Protein AF-E1ZUQ0-F1 (afdb_monomer)

Foldseek 3Di:
DPDPPPPVVVVVVVVVVQLLFPVVDVVSVVVDVVPADDLVSVLVCLQVRHPVSVVVVVVCVVCVVVPDDDDDDDPDVVSVVSVVSNCVSVVHDDDDDDPPDDPVNVVVRVCVSPPD

InterPro domains:
  IPR001650 Helicase, C-terminal domain-like [PF00271] (52-114)
  IPR027417 P-loop containing nucleoside triphosphate hydrolase [G3DSA:3.40.50.300] (1-116)
  IPR027417 P-loop containing nucleoside triphosphate hydrolase [SSF52540] (7-114)
  IPR049730 SNF2/RAD5-like, C-terminal helicase domain [cd18793] (47-116)

pLDDT: mean 88.83, std 11.75, range [39.47, 97.69]

Radius of gyration: 17.03 Å; Cα contacts (8 Å, |Δi|>4): 56; chains: 1; bounding box: 47×31×42 Å

Structure (mmCIF, N/CA/C/O backbone):
data_AF-E1ZUQ0-F1
#
_entry.id   AF-E1ZUQ0-F1
#
loop_
_atom_site.group_PDB
_atom_site.id
_atom_site.type_symbol
_atom_site.label_atom_id
_atom_site.label_alt_id
_atom_site.label_comp_id
_atom_site.label_asym_id
_atom_site.label_entity_id
_atom_site.label_seq_id
_atom_site.pdbx_PDB_ins_code
_atom_site.Cartn_x
_atom_site.Cartn_y
_atom_site.Cartn_z
_atom_site.occupancy
_atom_site.B_iso_or_equiv
_atom_site.auth_seq_id
_atom_site.auth_comp_id
_atom_site.auth_asym_id
_atom_site.auth_atom_id
_atom_site.pdbx_PDB_model_num
ATOM 1 N N . GLY A 1 1 ? 34.498 15.645 -19.483 1.00 39.47 1 GLY A N 1
ATOM 2 C CA . GLY A 1 1 ? 33.842 14.331 -19.354 1.00 39.47 1 GLY A CA 1
ATOM 3 C C . GLY A 1 1 ? 32.981 14.337 -18.111 1.00 39.47 1 GLY A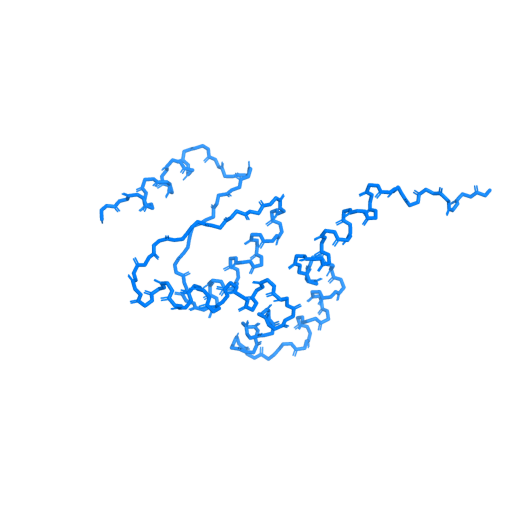 C 1
ATOM 4 O O . GLY A 1 1 ? 33.531 14.421 -17.029 1.00 39.47 1 GLY A O 1
ATOM 5 N N . ALA A 1 2 ? 31.656 14.334 -18.263 1.00 47.03 2 ALA A N 1
ATOM 6 C CA . ALA A 1 2 ? 30.697 14.532 -17.168 1.00 47.03 2 ALA A CA 1
ATOM 7 C C . ALA A 1 2 ? 29.573 13.475 -17.222 1.00 47.03 2 ALA A C 1
ATOM 9 O O . ALA A 1 2 ? 28.398 13.806 -17.324 1.00 47.03 2 ALA A O 1
ATOM 10 N N . ARG A 1 3 ? 29.942 12.185 -17.250 1.00 52.28 3 ARG A N 1
ATOM 11 C CA . ARG A 1 3 ? 28.997 11.049 -17.373 1.00 52.28 3 ARG A CA 1
ATOM 12 C C . ARG A 1 3 ? 29.207 9.923 -16.350 1.00 52.28 3 ARG A C 1
ATOM 14 O O . ARG A 1 3 ? 28.742 8.814 -16.568 1.00 52.28 3 ARG A O 1
ATOM 21 N N . SER A 1 4 ? 29.887 10.170 -15.235 1.00 54.50 4 SER A N 1
ATOM 22 C CA . SER A 1 4 ? 30.339 9.085 -14.347 1.00 54.50 4 SER A CA 1
ATOM 23 C C . SER A 1 4 ? 30.021 9.305 -12.869 1.00 54.50 4 SER A C 1
ATOM 25 O O . SER A 1 4 ? 30.845 9.003 -12.018 1.00 54.50 4 SER A O 1
ATOM 27 N N . GLN A 1 5 ? 28.833 9.830 -12.562 1.00 52.91 5 GLN A N 1
ATOM 28 C CA . GLN A 1 5 ? 28.237 9.768 -11.222 1.00 52.91 5 GLN A CA 1
ATOM 29 C C . GLN A 1 5 ? 26.703 9.729 -11.353 1.00 52.91 5 GLN A C 1
ATOM 31 O O . GLN A 1 5 ? 25.993 10.573 -10.809 1.00 52.91 5 GLN A O 1
ATOM 36 N N . LEU A 1 6 ? 26.147 8.740 -12.064 1.00 58.06 6 LEU A N 1
ATOM 37 C CA . LEU A 1 6 ? 24.870 8.205 -11.580 1.00 58.06 6 LEU A CA 1
ATOM 38 C C . LEU A 1 6 ? 25.193 7.683 -10.179 1.00 58.06 6 LEU A C 1
ATOM 40 O O . LEU A 1 6 ? 25.785 6.616 -10.046 1.00 58.06 6 LEU A O 1
ATOM 44 N N . SER A 1 7 ? 24.956 8.520 -9.166 1.00 79.25 7 SER A N 1
ATOM 45 C CA . SER A 1 7 ? 25.335 8.236 -7.785 1.00 79.25 7 SER A CA 1
ATOM 46 C C . SER A 1 7 ? 24.864 6.829 -7.432 1.00 79.25 7 SER A C 1
ATOM 48 O O . SER A 1 7 ? 23.703 6.494 -7.672 1.00 79.25 7 SER A O 1
ATOM 50 N N . LEU A 1 8 ? 25.746 5.993 -6.880 1.00 80.56 8 LEU A N 1
ATOM 51 C CA . LEU A 1 8 ? 25.401 4.629 -6.459 1.00 80.56 8 LEU A CA 1
ATOM 52 C C . LEU A 1 8 ? 24.158 4.617 -5.552 1.00 80.56 8 LEU A C 1
ATOM 54 O O . LEU A 1 8 ? 23.362 3.683 -5.604 1.00 80.56 8 LEU A O 1
ATOM 58 N N . LEU A 1 9 ? 23.938 5.692 -4.785 1.00 79.56 9 LEU A N 1
ATOM 59 C CA . LEU A 1 9 ? 22.730 5.896 -3.984 1.00 79.56 9 LEU A CA 1
ATOM 60 C C . LEU A 1 9 ? 21.460 5.992 -4.839 1.00 79.56 9 LEU A C 1
ATOM 62 O O . LEU A 1 9 ? 20.435 5.411 -4.477 1.00 79.56 9 LEU A O 1
ATOM 66 N N . ASN A 1 10 ? 21.522 6.671 -5.985 1.00 85.38 10 ASN A N 1
ATOM 67 C CA . ASN A 1 10 ? 20.409 6.750 -6.930 1.00 85.38 10 ASN A CA 1
ATOM 68 C C . ASN A 1 10 ? 20.155 5.380 -7.562 1.00 85.38 10 ASN A C 1
ATOM 70 O O . ASN A 1 10 ? 19.011 4.944 -7.594 1.00 85.38 10 ASN A O 1
ATOM 74 N N . ILE A 1 11 ? 21.206 4.653 -7.961 1.00 88.44 11 ILE A N 1
ATOM 75 C CA . ILE A 1 11 ? 21.067 3.293 -8.511 1.00 88.44 11 ILE A CA 1
ATOM 76 C C . ILE A 1 11 ? 20.3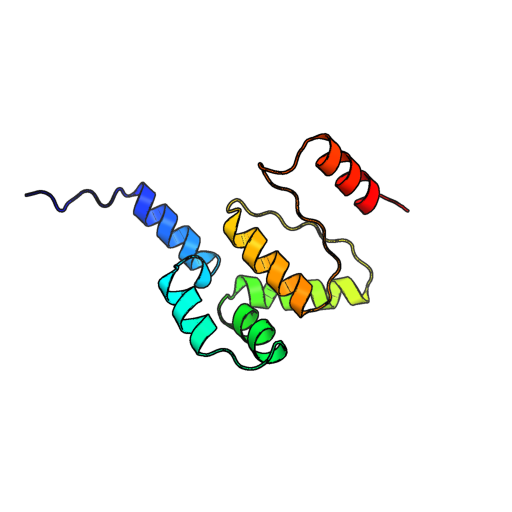91 2.368 -7.493 1.00 88.44 11 ILE A C 1
ATOM 78 O O . ILE A 1 11 ? 19.409 1.708 -7.816 1.00 88.44 11 ILE A O 1
ATOM 82 N N . ILE A 1 12 ? 20.859 2.362 -6.242 1.00 90.31 12 ILE A N 1
ATOM 83 C CA . ILE A 1 12 ? 20.247 1.573 -5.164 1.00 90.31 12 ILE A CA 1
ATOM 84 C C . ILE A 1 12 ? 18.783 1.981 -4.953 1.00 90.31 12 ILE A C 1
ATOM 86 O O . ILE A 1 12 ? 17.931 1.123 -4.724 1.00 90.31 12 ILE A O 1
ATOM 90 N N . THR A 1 13 ? 18.475 3.274 -5.032 1.00 88.69 13 THR A N 1
ATOM 91 C CA . THR A 1 13 ? 17.104 3.778 -4.887 1.00 88.69 13 THR A CA 1
ATOM 92 C C . THR A 1 13 ? 16.201 3.290 -6.020 1.00 88.69 13 THR A C 1
ATOM 94 O O . THR A 1 13 ? 15.110 2.790 -5.742 1.00 88.69 13 THR A O 1
ATOM 97 N N . GLU A 1 14 ? 16.656 3.338 -7.273 1.00 90.38 14 GLU A N 1
ATOM 98 C CA . GLU A 1 14 ? 15.899 2.821 -8.420 1.00 90.38 14 GLU A CA 1
ATOM 99 C C . GLU A 1 14 ? 15.744 1.292 -8.370 1.00 90.38 14 GLU A C 1
ATOM 101 O O . GLU A 1 14 ? 14.658 0.768 -8.622 1.00 90.38 14 GLU A O 1
ATOM 106 N N . LEU A 1 15 ? 16.775 0.558 -7.941 1.00 92.44 15 LEU A N 1
ATOM 107 C CA . LEU A 1 15 ? 16.678 -0.889 -7.727 1.00 92.44 15 LEU A CA 1
ATOM 108 C C . LEU A 1 15 ? 15.654 -1.228 -6.633 1.00 92.44 15 LEU A C 1
ATOM 110 O O . LEU A 1 15 ? 14.840 -2.133 -6.811 1.00 92.44 15 LEU A O 1
ATOM 114 N N . LYS A 1 16 ? 15.622 -0.468 -5.528 1.00 92.69 16 LYS A N 1
ATOM 115 C CA . LYS A 1 16 ? 14.595 -0.626 -4.483 1.00 92.69 16 LYS A CA 1
ATOM 116 C C . LYS A 1 16 ? 13.186 -0.397 -5.031 1.00 92.69 16 LYS A C 1
ATOM 118 O O . LYS A 1 16 ? 12.277 -1.131 -4.643 1.00 92.69 16 LYS A O 1
ATOM 123 N N . LYS A 1 17 ? 12.996 0.584 -5.922 1.00 92.69 17 LYS A N 1
ATOM 124 C CA . LYS A 1 17 ? 11.705 0.815 -6.589 1.00 92.69 17 LYS A CA 1
ATOM 125 C C . LYS A 1 17 ? 11.306 -0.390 -7.440 1.00 92.69 17 LYS A C 1
ATOM 127 O O . LYS A 1 17 ? 10.221 -0.931 -7.242 1.00 92.69 17 LYS A O 1
ATOM 132 N N . CYS A 1 18 ? 12.210 -0.873 -8.292 1.00 91.12 18 CYS A N 1
ATOM 133 C CA . CYS A 1 18 ? 11.983 -2.055 -9.128 1.00 91.12 18 CYS A CA 1
ATOM 134 C C . CYS A 1 18 ? 11.572 -3.283 -8.297 1.00 91.12 18 CYS A C 1
ATOM 136 O O . CYS A 1 18 ? 10.577 -3.940 -8.599 1.00 91.12 18 CYS A O 1
ATOM 138 N N . CYS A 1 19 ? 12.253 -3.526 -7.174 1.00 92.94 19 CYS A N 1
ATOM 139 C CA . CYS A 1 19 ? 11.927 -4.620 -6.259 1.00 92.94 19 CYS A CA 1
ATOM 140 C C . CYS A 1 19 ? 10.592 -4.452 -5.510 1.00 92.94 19 CYS A C 1
ATOM 142 O O . CYS A 1 19 ? 10.133 -5.402 -4.870 1.00 92.94 19 CYS A O 1
ATOM 144 N N . ASN A 1 20 ? 10.007 -3.254 -5.470 1.00 93.31 20 ASN A N 1
ATOM 145 C CA . ASN A 1 20 ? 8.728 -3.000 -4.805 1.00 93.31 20 ASN A CA 1
ATOM 146 C C . ASN A 1 20 ? 7.570 -3.098 -5.796 1.00 93.31 20 ASN A C 1
ATOM 148 O O . ASN A 1 20 ? 6.671 -3.924 -5.613 1.00 93.31 20 ASN A O 1
ATOM 15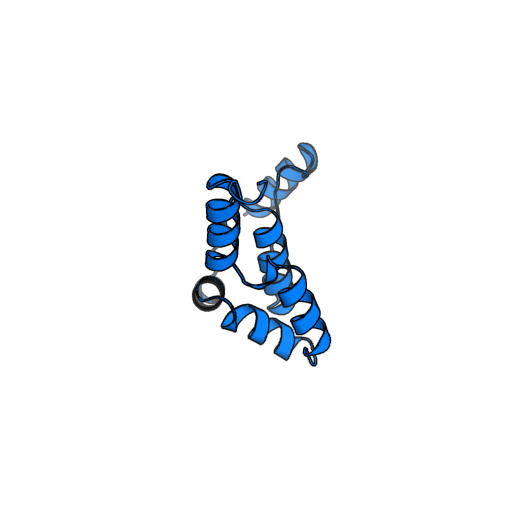2 N N . HIS A 1 21 ? 7.590 -2.261 -6.831 1.00 93.81 21 HIS A N 1
ATOM 153 C CA . HIS A 1 21 ? 6.548 -2.245 -7.845 1.00 93.81 21 HIS A CA 1
ATOM 154 C C . HIS A 1 21 ? 7.015 -1.502 -9.107 1.00 93.81 21 HIS A C 1
ATOM 156 O O . HIS A 1 21 ? 7.538 -0.391 -8.976 1.00 93.81 21 HIS A O 1
ATOM 162 N N . PRO A 1 22 ? 6.756 -2.020 -10.324 1.00 91.00 22 PRO A N 1
ATOM 163 C CA . PRO A 1 22 ? 7.065 -1.306 -11.566 1.00 91.00 22 PRO A CA 1
ATOM 164 C C . PRO A 1 22 ? 6.406 0.079 -11.665 1.00 91.00 22 PRO A C 1
ATOM 166 O O . PRO A 1 22 ? 7.014 1.013 -12.166 1.00 91.00 22 PRO A O 1
ATOM 169 N N . PHE A 1 23 ? 5.206 0.263 -11.108 1.00 90.81 23 PHE A N 1
ATOM 170 C CA . PHE A 1 23 ? 4.508 1.570 -11.108 1.00 90.81 23 PHE A CA 1
ATOM 171 C C . PHE A 1 23 ? 5.177 2.645 -10.237 1.00 90.81 23 PHE A C 1
ATOM 173 O O . PHE A 1 23 ? 4.698 3.769 -10.141 1.00 90.81 23 PHE A O 1
ATOM 180 N N . LEU A 1 24 ? 6.303 2.350 -9.588 1.00 90.00 24 LEU A N 1
ATOM 181 C CA . LEU A 1 24 ? 7.145 3.398 -9.012 1.00 90.00 24 LEU A CA 1
ATOM 182 C C . LEU A 1 24 ? 7.922 4.184 -10.082 1.00 90.00 24 LEU A C 1
ATOM 184 O O . LEU A 1 24 ? 8.450 5.251 -9.768 1.00 90.00 24 LEU A O 1
ATOM 188 N N . PHE A 1 25 ? 7.957 3.691 -11.322 1.00 89.94 25 PHE A N 1
ATOM 189 C CA . PHE A 1 25 ? 8.442 4.409 -12.496 1.00 89.94 25 PHE A CA 1
ATOM 190 C C . PHE A 1 25 ? 7.256 5.035 -13.245 1.00 89.94 25 PHE A C 1
ATOM 192 O O . PHE A 1 25 ? 6.318 4.330 -13.613 1.00 89.94 25 PHE A O 1
ATOM 199 N N . GLN A 1 26 ? 7.302 6.351 -13.487 1.00 82.38 26 GLN A N 1
ATOM 200 C CA . GLN A 1 26 ? 6.201 7.105 -14.113 1.00 82.38 26 GLN A CA 1
ATOM 201 C C . GLN A 1 26 ? 5.809 6.548 -15.487 1.00 82.38 26 GLN A C 1
ATOM 203 O O . GLN A 1 26 ? 4.630 6.342 -15.751 1.00 82.38 26 GLN A O 1
ATOM 208 N N . SER A 1 27 ? 6.795 6.210 -16.320 1.00 83.81 27 SER A N 1
ATOM 209 C CA . SER A 1 27 ? 6.559 5.644 -17.651 1.00 83.81 27 SER A CA 1
ATOM 210 C C . SER A 1 27 ? 5.770 4.332 -17.614 1.00 83.81 27 SER A C 1
ATOM 212 O O . SER A 1 27 ? 4.886 4.121 -18.439 1.00 83.81 27 SER A O 1
ATOM 214 N N . ALA A 1 28 ? 6.050 3.466 -16.636 1.00 79.88 28 ALA A N 1
ATOM 215 C CA . ALA A 1 28 ? 5.346 2.197 -16.480 1.00 79.88 28 ALA A CA 1
ATOM 216 C C . ALA A 1 28 ? 3.898 2.397 -16.000 1.00 79.88 28 ALA A C 1
ATOM 218 O O . ALA A 1 28 ? 3.009 1.647 -16.395 1.00 79.88 28 ALA A O 1
ATOM 219 N N . GLU A 1 29 ? 3.655 3.402 -15.154 1.00 78.19 29 GLU A N 1
ATOM 220 C CA . GLU A 1 29 ? 2.317 3.759 -14.666 1.00 78.19 29 GLU A CA 1
ATOM 221 C C . GLU A 1 29 ? 1.437 4.354 -15.785 1.00 78.19 29 GLU A C 1
ATOM 223 O O . GLU A 1 29 ? 0.257 4.018 -15.902 1.00 78.19 29 GLU A O 1
ATOM 228 N N . GLU A 1 30 ? 2.009 5.204 -16.640 1.00 78.75 30 GLU A N 1
ATOM 229 C CA . GLU A 1 30 ? 1.314 5.816 -17.780 1.00 78.75 30 GLU A CA 1
ATOM 230 C C . GLU A 1 30 ? 0.966 4.788 -18.860 1.00 78.75 30 GLU A C 1
ATOM 232 O O . GLU A 1 30 ? -0.190 4.700 -19.281 1.00 78.75 30 GLU A O 1
ATOM 237 N N . GLU A 1 31 ? 1.931 3.953 -19.260 1.00 76.44 31 GLU A N 1
ATOM 238 C CA . GLU A 1 31 ? 1.703 2.861 -20.215 1.00 76.44 31 GLU A CA 1
ATOM 239 C C . GLU A 1 31 ? 0.612 1.901 -19.719 1.00 76.44 31 GLU A C 1
ATOM 241 O O . GLU A 1 31 ? -0.205 1.403 -20.497 1.00 76.44 31 GLU A O 1
ATOM 246 N N . TYR A 1 32 ? 0.568 1.674 -18.408 1.00 73.38 32 TYR A N 1
ATOM 247 C CA . TYR A 1 32 ? -0.452 0.868 -17.761 1.00 73.38 32 TYR A CA 1
ATOM 248 C C . TYR A 1 32 ? -1.842 1.509 -17.830 1.00 73.38 32 TYR A C 1
ATOM 250 O O . TYR A 1 32 ? -2.799 0.841 -18.223 1.00 73.38 32 TYR A O 1
ATOM 258 N N . ARG A 1 33 ? -1.960 2.798 -17.485 1.00 70.12 33 ARG A N 1
ATOM 259 C CA . ARG A 1 33 ? -3.247 3.513 -17.473 1.00 70.12 33 ARG A CA 1
ATOM 260 C C . ARG A 1 33 ? -3.879 3.564 -18.863 1.00 70.12 33 ARG A C 1
ATOM 262 O O . ARG A 1 33 ? -5.094 3.485 -18.982 1.00 70.12 33 ARG A O 1
ATOM 269 N N . LEU A 1 34 ? -3.053 3.641 -19.903 1.00 71.25 34 LEU A N 1
ATOM 270 C CA . LEU A 1 34 ? -3.494 3.631 -21.298 1.00 71.25 34 LEU A CA 1
ATOM 271 C C . LEU A 1 34 ? -3.979 2.251 -21.777 1.00 71.25 34 LEU A C 1
ATOM 273 O O . LEU A 1 34 ? -4.705 2.177 -22.766 1.00 71.25 34 LEU A O 1
ATOM 277 N N . ARG A 1 35 ? -3.572 1.161 -21.111 1.00 71.50 35 ARG A N 1
ATOM 278 C CA . ARG A 1 35 ? -3.915 -0.224 -21.486 1.00 71.50 35 ARG A CA 1
ATOM 279 C C . ARG A 1 35 ? -4.982 -0.872 -20.612 1.00 71.50 35 ARG A C 1
ATOM 281 O O . ARG A 1 35 ? -5.417 -1.975 -20.936 1.00 71.50 35 ARG A O 1
ATOM 288 N N . ALA A 1 36 ? -5.341 -0.249 -19.497 1.00 64.00 36 ALA A N 1
ATOM 289 C CA . ALA A 1 36 ? -6.284 -0.827 -18.558 1.00 64.00 36 ALA A CA 1
ATOM 290 C C . ALA A 1 36 ? -7.725 -0.754 -19.092 1.00 64.00 36 ALA A C 1
ATOM 292 O O . ALA A 1 36 ? -8.164 0.295 -19.566 1.00 64.00 36 ALA A O 1
ATOM 293 N N . GLY A 1 37 ? -8.444 -1.881 -19.020 1.00 69.88 37 GLY A N 1
ATOM 294 C CA . GLY A 1 37 ? -9.894 -1.941 -19.218 1.00 69.88 37 GLY A CA 1
ATOM 295 C C . GLY A 1 37 ? -10.663 -1.486 -17.969 1.00 69.88 37 GLY A C 1
ATOM 296 O O . GLY A 1 37 ? -10.232 -0.581 -17.261 1.00 69.88 37 GLY A O 1
ATOM 297 N N . GLY A 1 38 ? -11.807 -2.116 -17.681 1.00 75.31 38 GLY A N 1
ATOM 298 C CA . GLY A 1 38 ? -12.579 -1.845 -16.457 1.00 75.31 38 GLY A CA 1
ATOM 299 C C . GLY A 1 38 ? -11.841 -2.204 -15.155 1.00 75.31 38 GLY A C 1
ATOM 300 O O . GLY A 1 38 ? -10.799 -2.860 -15.171 1.00 75.31 38 GLY A O 1
ATOM 301 N N . ASP A 1 39 ? -12.411 -1.812 -14.013 1.00 71.94 39 ASP A N 1
ATOM 302 C CA . ASP A 1 39 ? -11.764 -1.848 -12.687 1.00 71.94 39 ASP A CA 1
ATOM 303 C C . ASP A 1 39 ? -11.207 -3.225 -12.261 1.00 71.94 39 ASP A C 1
ATOM 305 O O . ASP A 1 39 ? -10.137 -3.303 -11.650 1.00 71.94 39 ASP A O 1
ATOM 309 N N . ASP A 1 40 ? -11.869 -4.330 -12.622 1.00 71.31 40 ASP A N 1
ATOM 310 C CA . ASP A 1 40 ? -11.396 -5.690 -12.302 1.00 71.31 40 ASP A CA 1
ATOM 311 C C . ASP A 1 40 ? -10.096 -6.069 -13.039 1.00 71.31 40 ASP A C 1
ATOM 313 O O . ASP A 1 40 ? -9.241 -6.785 -12.491 1.00 71.31 40 ASP A O 1
ATOM 317 N N . ASP A 1 41 ? -9.911 -5.561 -14.262 1.00 82.75 41 ASP A N 1
ATOM 318 C CA . ASP A 1 41 ? -8.666 -5.727 -15.024 1.00 82.75 41 ASP A CA 1
ATOM 319 C C . ASP A 1 41 ? -7.540 -4.904 -14.381 1.00 82.75 41 ASP A C 1
ATOM 321 O O . ASP A 1 41 ? -6.414 -5.389 -14.243 1.00 82.75 41 ASP A O 1
ATOM 325 N N . VAL A 1 42 ? -7.862 -3.706 -13.873 1.00 84.94 42 VAL A N 1
ATOM 326 C CA . VAL A 1 42 ? -6.918 -2.848 -13.139 1.00 84.94 42 VAL A CA 1
ATOM 327 C C . VAL A 1 42 ? -6.414 -3.567 -11.880 1.00 84.94 42 VAL A C 1
ATOM 329 O O . VAL A 1 42 ? -5.210 -3.726 -11.678 1.00 84.94 42 VAL A O 1
ATOM 332 N N . ALA A 1 43 ? -7.312 -4.067 -11.029 1.00 85.88 43 ALA A N 1
ATOM 333 C CA . ALA A 1 43 ? -6.919 -4.734 -9.785 1.00 85.88 43 ALA A CA 1
ATOM 334 C C . ALA A 1 43 ? -6.005 -5.940 -10.047 1.00 85.88 43 ALA A C 1
ATOM 336 O O . ALA A 1 43 ? -4.978 -6.135 -9.391 1.00 85.88 43 ALA A O 1
ATOM 337 N 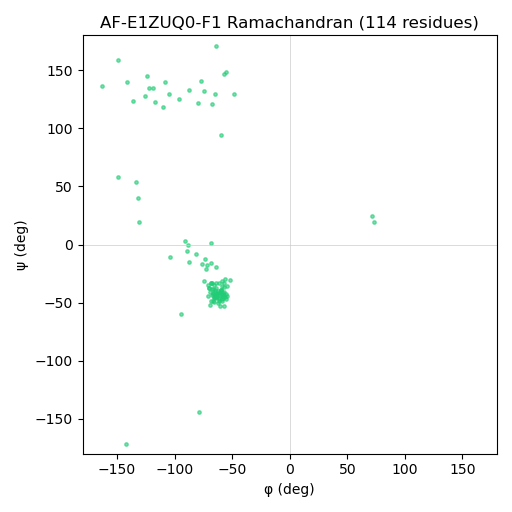N . THR A 1 44 ? -6.374 -6.749 -11.039 1.00 89.62 44 THR A N 1
ATOM 338 C CA . THR A 1 44 ? -5.633 -7.954 -11.409 1.00 89.62 44 THR A CA 1
ATOM 339 C C . THR A 1 44 ? -4.249 -7.607 -11.940 1.00 89.62 44 THR A C 1
ATOM 341 O O . THR A 1 44 ? -3.265 -8.222 -11.525 1.00 89.62 44 THR A O 1
ATOM 344 N N . ARG A 1 45 ? -4.142 -6.586 -12.792 1.00 87.81 45 ARG A N 1
ATOM 345 C CA . ARG A 1 45 ? -2.876 -6.168 -13.395 1.00 87.81 45 ARG A CA 1
ATOM 346 C C . ARG A 1 45 ? -1.925 -5.515 -12.386 1.00 87.81 45 ARG A C 1
ATOM 348 O O . ARG A 1 45 ? -0.727 -5.804 -12.421 1.00 87.81 45 ARG A O 1
ATOM 355 N N . LEU A 1 46 ? -2.442 -4.729 -11.439 1.00 91.00 46 LEU A N 1
ATOM 356 C CA . LEU A 1 46 ? -1.673 -4.215 -10.296 1.00 91.00 46 LEU A CA 1
ATOM 357 C C . LEU A 1 46 ? -1.068 -5.374 -9.483 1.00 91.00 46 LEU A C 1
ATOM 359 O O . LEU A 1 46 ? 0.105 -5.348 -9.126 1.00 91.00 46 LEU A O 1
ATOM 363 N N . VAL A 1 47 ? -1.829 -6.450 -9.269 1.00 94.06 47 VAL A N 1
ATOM 364 C CA . VAL A 1 47 ? -1.334 -7.624 -8.540 1.00 94.06 47 VAL A CA 1
ATOM 365 C C . VAL A 1 47 ? -0.275 -8.394 -9.332 1.00 94.06 47 VAL A C 1
ATOM 367 O O . VAL A 1 47 ? 0.806 -8.646 -8.803 1.00 94.06 47 VAL A O 1
ATOM 370 N N . VAL A 1 48 ? -0.542 -8.774 -10.587 1.00 93.75 48 VAL A N 1
ATOM 371 C CA . VAL A 1 48 ? 0.356 -9.684 -11.331 1.00 93.75 48 VAL A CA 1
ATOM 372 C C . VAL A 1 48 ? 1.678 -9.042 -11.761 1.00 93.75 48 VAL A C 1
ATOM 374 O O . VAL A 1 48 ? 2.630 -9.760 -12.058 1.00 93.75 48 VAL A O 1
ATOM 377 N N . THR A 1 49 ? 1.768 -7.710 -11.772 1.00 91.62 49 THR A N 1
ATOM 378 C CA . THR A 1 49 ? 2.992 -6.981 -12.155 1.00 91.62 49 THR A CA 1
ATOM 379 C C . THR A 1 49 ? 4.028 -6.880 -11.029 1.00 91.62 49 THR A C 1
ATOM 381 O O . THR A 1 49 ? 5.164 -6.479 -11.283 1.00 91.62 49 THR A O 1
ATOM 384 N N . SER A 1 50 ? 3.696 -7.289 -9.799 1.00 95.44 50 SER A N 1
ATOM 385 C CA . SER A 1 50 ? 4.637 -7.336 -8.674 1.00 95.44 50 SER A CA 1
ATOM 386 C C . SER A 1 50 ? 4.498 -8.626 -7.871 1.00 95.44 50 SER A C 1
ATOM 388 O O . SER A 1 50 ? 3.452 -8.917 -7.298 1.00 95.44 50 SER A O 1
ATOM 390 N N . GLY A 1 51 ? 5.596 -9.376 -7.726 1.00 96.50 51 GLY A N 1
ATOM 391 C CA . GLY A 1 51 ? 5.609 -10.604 -6.919 1.00 96.50 51 GLY A CA 1
ATOM 392 C C . GLY A 1 51 ? 5.230 -10.374 -5.449 1.00 96.50 51 GLY A C 1
ATOM 393 O O . GLY A 1 51 ? 4.590 -11.227 -4.834 1.00 96.50 51 GLY A O 1
ATOM 394 N N . LYS A 1 52 ? 5.550 -9.193 -4.896 1.00 96.75 52 LYS A N 1
ATOM 395 C CA . LYS A 1 52 ? 5.104 -8.798 -3.551 1.00 96.75 52 LYS A CA 1
ATOM 396 C C . LYS A 1 52 ? 3.592 -8.606 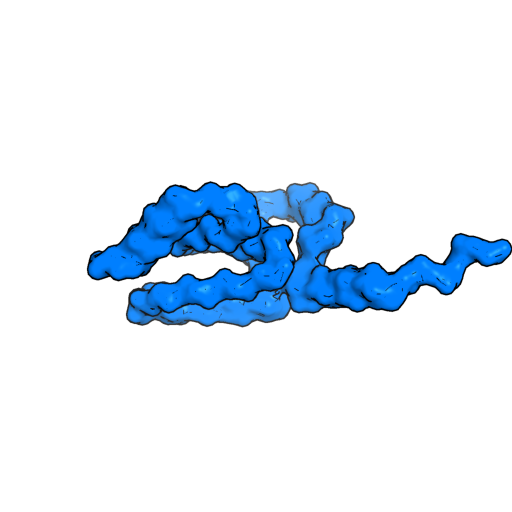-3.499 1.00 96.75 52 LYS A C 1
ATOM 398 O O . LYS A 1 52 ? 2.975 -9.072 -2.547 1.00 96.75 52 LYS A O 1
ATOM 403 N N . MET A 1 53 ? 3.002 -7.981 -4.520 1.00 97.44 53 MET A N 1
ATOM 404 C CA . MET A 1 53 ? 1.550 -7.804 -4.594 1.00 97.44 53 MET A CA 1
ATOM 405 C C . MET A 1 53 ? 0.822 -9.134 -4.794 1.00 97.44 53 MET A C 1
ATOM 407 O O . MET A 1 53 ? -0.186 -9.356 -4.134 1.00 97.44 53 MET A O 1
ATOM 411 N N . VAL A 1 54 ? 1.361 -10.062 -5.596 1.00 97.38 54 VAL A N 1
ATOM 412 C CA . VAL A 1 54 ? 0.820 -11.432 -5.720 1.00 97.38 54 VAL A CA 1
ATOM 413 C C . VAL A 1 54 ? 0.749 -12.138 -4.364 1.00 97.38 54 VAL A C 1
ATOM 415 O O . VAL A 1 54 ? -0.255 -12.781 -4.050 1.00 97.38 54 VAL A O 1
ATOM 418 N N . LEU A 1 55 ? 1.807 -12.046 -3.554 1.00 97.69 55 LEU A N 1
ATOM 419 C CA . LEU A 1 55 ? 1.818 -12.654 -2.222 1.00 97.69 55 LEU A CA 1
ATOM 420 C C . LEU A 1 55 ? 0.893 -11.920 -1.250 1.00 97.69 55 LEU A C 1
ATOM 422 O O . LEU A 1 55 ? 0.137 -12.574 -0.533 1.00 97.69 55 LEU A O 1
ATOM 426 N N . LEU A 1 56 ? 0.923 -10.586 -1.248 1.00 97.44 56 LEU A N 1
ATOM 427 C CA . LEU A 1 56 ? 0.064 -9.763 -0.403 1.00 97.44 56 LEU A CA 1
ATOM 428 C C . LEU A 1 56 ? -1.418 -10.055 -0.671 1.00 97.44 56 LEU A C 1
ATOM 430 O O . LEU A 1 56 ? -2.169 -10.274 0.273 1.00 97.44 56 LEU A O 1
ATOM 434 N N . ASP A 1 57 ? -1.828 -10.133 -1.936 1.00 97.00 57 ASP A N 1
ATOM 435 C CA . ASP A 1 57 ? -3.212 -10.405 -2.321 1.00 97.00 57 ASP A CA 1
ATOM 436 C C . ASP A 1 57 ? -3.682 -11.793 -1.853 1.00 97.00 57 ASP A C 1
ATOM 438 O O . ASP A 1 57 ? -4.756 -11.919 -1.260 1.00 97.00 57 ASP A O 1
ATOM 442 N N . LYS A 1 58 ? -2.845 -12.829 -1.994 1.00 96.94 58 LYS A N 1
ATOM 443 C CA . LYS A 1 58 ? -3.142 -14.168 -1.455 1.00 96.94 58 LYS A CA 1
ATOM 444 C C . LYS A 1 58 ? -3.254 -14.169 0.072 1.00 96.94 58 LYS A C 1
ATOM 446 O O . LYS A 1 58 ? -4.164 -14.794 0.618 1.00 96.94 58 LYS A O 1
ATOM 451 N N . LEU A 1 59 ? -2.332 -13.493 0.759 1.00 97.56 59 LEU A N 1
ATOM 452 C CA . LEU A 1 59 ? -2.309 -13.430 2.221 1.00 97.56 59 LEU A CA 1
ATOM 453 C C . LEU A 1 59 ? -3.524 -12.682 2.765 1.00 97.56 59 LEU A C 1
ATOM 455 O O . LEU A 1 59 ? -4.215 -13.213 3.629 1.00 97.56 59 LEU A O 1
ATOM 459 N N . LEU A 1 60 ? -3.824 -11.495 2.238 1.00 97.19 60 LEU A N 1
ATOM 460 C CA . LEU A 1 60 ? -4.949 -10.682 2.699 1.00 97.19 60 LEU A CA 1
ATOM 461 C C . LEU A 1 60 ? -6.288 -11.370 2.456 1.00 97.19 60 LEU A C 1
ATOM 463 O O . LEU A 1 60 ? -7.110 -11.401 3.366 1.00 97.19 60 LEU A O 1
ATOM 467 N N . ARG A 1 61 ? -6.490 -11.995 1.286 1.00 95.81 61 ARG A N 1
ATOM 468 C CA . ARG A 1 61 ? -7.709 -12.774 1.017 1.00 95.81 61 ARG A CA 1
ATOM 469 C C . ARG A 1 61 ? -7.894 -13.899 2.037 1.00 95.81 61 ARG A C 1
ATOM 471 O O . ARG A 1 61 ? -8.989 -14.068 2.562 1.00 95.81 61 ARG A O 1
ATOM 478 N N . ARG A 1 62 ? -6.824 -14.629 2.370 1.00 97.12 62 ARG A N 1
ATOM 479 C CA . ARG A 1 62 ? -6.873 -15.693 3.386 1.00 97.12 62 ARG A CA 1
ATOM 480 C C . ARG A 1 62 ? -7.153 -15.146 4.788 1.00 97.12 62 ARG A C 1
ATOM 482 O O . ARG A 1 62 ? -7.985 -15.701 5.494 1.00 97.12 62 ARG A O 1
ATOM 489 N N . LEU A 1 63 ? -6.459 -14.081 5.184 1.00 97.56 63 LEU A N 1
ATOM 490 C CA . LEU A 1 63 ? -6.559 -13.486 6.519 1.00 97.56 63 LEU A CA 1
ATOM 491 C C . LEU A 1 63 ? -7.919 -12.812 6.758 1.00 97.56 63 LEU A C 1
ATOM 493 O O . LEU A 1 63 ? -8.432 -12.874 7.876 1.00 97.56 63 LEU A O 1
ATOM 497 N N . ALA A 1 64 ? -8.521 -12.240 5.712 1.00 95.38 64 ALA A N 1
ATOM 498 C CA . ALA A 1 64 ? -9.850 -11.638 5.762 1.00 95.38 64 ALA A CA 1
ATOM 499 C C . ALA A 1 64 ? -10.948 -12.671 6.051 1.00 95.38 64 ALA A C 1
ATOM 501 O O . ALA A 1 64 ? -11.818 -12.407 6.874 1.00 95.38 64 ALA A O 1
ATOM 502 N N . VAL A 1 65 ? -10.873 -13.869 5.454 1.00 95.75 65 VAL A N 1
ATOM 503 C CA . VAL A 1 65 ? -11.829 -14.967 5.719 1.00 95.75 65 VAL A CA 1
ATOM 504 C C . VAL A 1 65 ? -11.836 -15.364 7.198 1.00 95.75 65 VAL A C 1
ATOM 506 O O . VAL A 1 65 ? -12.879 -15.691 7.753 1.00 95.75 65 VAL A O 1
ATOM 509 N N . THR A 1 66 ? -10.677 -15.311 7.849 1.00 95.19 66 THR A N 1
ATOM 510 C CA . THR A 1 66 ? -10.498 -15.632 9.274 1.00 95.19 66 THR A CA 1
ATOM 511 C C . THR A 1 66 ? -10.648 -14.419 10.204 1.00 95.19 66 THR A C 1
ATOM 513 O O . THR A 1 66 ? -10.438 -14.554 11.405 1.00 95.19 66 THR A O 1
ATOM 516 N N . GLY A 1 67 ? -10.977 -13.234 9.677 1.00 94.69 67 GLY A N 1
ATOM 517 C CA . GLY A 1 67 ? -11.207 -12.025 10.476 1.00 94.69 67 GLY A CA 1
ATOM 518 C C . GLY A 1 67 ? -9.953 -11.397 11.101 1.00 94.69 67 GLY A C 1
ATOM 519 O O . GLY A 1 67 ? -10.053 -10.706 12.114 1.00 94.69 67 GLY A O 1
ATOM 520 N N . HIS A 1 68 ? -8.760 -11.621 10.540 1.00 96.69 68 HIS A N 1
ATOM 521 C CA . HIS A 1 68 ? -7.535 -11.008 11.061 1.00 96.69 68 HIS A CA 1
ATOM 522 C C . HIS A 1 68 ? -7.401 -9.536 10.651 1.00 96.69 68 HIS A C 1
ATOM 524 O O . HIS A 1 68 ? -7.630 -9.164 9.500 1.00 96.69 68 HIS A O 1
ATOM 530 N N . ARG A 1 69 ? -6.909 -8.715 11.584 1.00 94.94 69 ARG A N 1
ATOM 531 C CA . ARG A 1 69 ? -6.437 -7.349 11.326 1.00 94.94 69 ARG A CA 1
ATOM 532 C C . ARG A 1 69 ? -4.963 -7.384 10.912 1.00 94.94 69 ARG A C 1
ATOM 534 O O . ARG A 1 69 ? -4.160 -8.059 11.552 1.00 94.94 69 ARG A O 1
ATOM 541 N N . VAL A 1 70 ? -4.602 -6.669 9.845 1.00 96.75 70 VAL A N 1
ATOM 542 C CA . VAL A 1 70 ? -3.250 -6.698 9.256 1.00 96.75 70 VAL A CA 1
ATOM 543 C C . VAL A 1 70 ? -2.655 -5.297 9.228 1.00 96.75 70 VAL A C 1
ATOM 545 O O . VAL A 1 70 ? -3.312 -4.350 8.806 1.00 96.75 70 VAL A O 1
ATOM 548 N N . LEU A 1 71 ? -1.391 -5.177 9.637 1.00 97.00 71 LEU A N 1
ATOM 549 C CA . LEU A 1 71 ? -0.596 -3.959 9.495 1.00 97.00 71 LEU A CA 1
ATOM 550 C C . LEU A 1 71 ? 0.416 -4.144 8.365 1.00 97.00 71 LEU A C 1
ATOM 552 O O . LEU A 1 71 ? 1.150 -5.133 8.339 1.00 97.00 71 LEU A O 1
ATOM 556 N N . VAL A 1 72 ? 0.466 -3.187 7.439 1.00 96.88 72 VAL A N 1
ATOM 557 C CA . VAL A 1 72 ? 1.412 -3.190 6.319 1.00 96.88 72 VAL A CA 1
ATOM 558 C C . VAL A 1 72 ? 2.321 -1.976 6.437 1.00 96.88 72 VAL A C 1
ATOM 560 O O . VAL A 1 72 ? 1.853 -0.841 6.460 1.00 96.88 72 VAL A O 1
ATOM 563 N N . PHE A 1 73 ? 3.629 -2.220 6.489 1.00 96.81 73 PHE A N 1
ATOM 564 C CA . PHE A 1 73 ? 4.642 -1.175 6.587 1.00 96.81 73 PHE A CA 1
ATOM 565 C C . PHE A 1 73 ? 5.406 -1.048 5.272 1.00 96.81 73 PHE A C 1
ATOM 567 O O . PHE A 1 73 ? 5.772 -2.043 4.647 1.00 96.81 73 PHE A O 1
ATOM 574 N N . SER A 1 74 ? 5.691 0.187 4.873 1.00 96.00 74 SER A N 1
ATOM 575 C CA . SER A 1 74 ? 6.533 0.487 3.720 1.00 96.00 74 SER A CA 1
ATOM 576 C C . SER A 1 74 ? 7.414 1.689 4.020 1.00 96.00 74 SER A C 1
ATOM 578 O O . SER A 1 74 ? 6.952 2.675 4.585 1.00 96.00 74 SER A O 1
ATOM 580 N N . GLN A 1 75 ? 8.670 1.627 3.579 1.00 93.44 75 GLN A N 1
ATOM 581 C CA . GLN A 1 75 ? 9.593 2.766 3.625 1.00 93.44 75 GLN A CA 1
ATOM 582 C C . GLN A 1 75 ? 9.309 3.806 2.528 1.00 93.44 75 GLN A C 1
ATOM 584 O O . GLN A 1 75 ? 9.808 4.924 2.587 1.00 93.44 75 GLN A O 1
ATOM 589 N N . MET A 1 76 ? 8.545 3.440 1.494 1.00 93.75 76 MET A N 1
ATOM 590 C CA . MET A 1 76 ? 8.199 4.324 0.381 1.00 93.75 76 MET A CA 1
ATOM 591 C C . MET A 1 76 ? 6.718 4.688 0.449 1.00 93.75 76 MET A C 1
ATOM 593 O O . MET A 1 76 ? 5.867 3.811 0.289 1.00 93.75 76 MET A O 1
ATOM 597 N N . VAL A 1 77 ? 6.417 5.982 0.599 1.00 94.31 77 VAL A N 1
ATOM 598 C CA . VAL A 1 77 ? 5.039 6.514 0.616 1.00 94.31 77 VAL A CA 1
ATOM 599 C C . VAL A 1 77 ? 4.289 6.149 -0.669 1.00 94.31 77 VAL A C 1
ATOM 601 O O . VAL A 1 77 ? 3.170 5.661 -0.604 1.00 94.31 77 VAL A O 1
ATOM 604 N N . ARG A 1 78 ? 4.958 6.233 -1.828 1.00 93.88 78 ARG A N 1
ATOM 605 C CA . ARG A 1 78 ? 4.410 5.809 -3.132 1.00 93.88 78 ARG A CA 1
ATOM 606 C C . ARG A 1 78 ? 3.942 4.351 -3.179 1.00 93.88 78 ARG A C 1
ATOM 608 O O . ARG A 1 78 ? 3.040 4.016 -3.933 1.00 93.88 78 ARG A O 1
ATOM 615 N N . V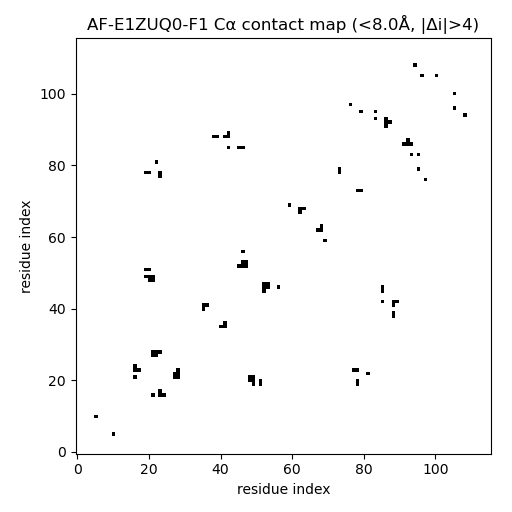AL A 1 79 ? 4.549 3.459 -2.395 1.00 95.38 79 VAL A N 1
ATOM 616 C CA . VAL A 1 79 ? 4.082 2.063 -2.308 1.00 95.38 79 VAL A CA 1
ATOM 617 C C . VAL A 1 79 ? 2.792 1.975 -1.492 1.00 95.38 79 VAL A C 1
ATOM 619 O O . VAL A 1 79 ? 1.951 1.137 -1.795 1.00 95.38 79 VAL A O 1
ATOM 622 N N . LEU A 1 80 ? 2.604 2.848 -0.496 1.00 96.50 80 LEU A N 1
ATOM 623 C CA . LEU A 1 80 ? 1.339 2.940 0.235 1.00 96.50 80 LEU A CA 1
ATOM 624 C C . LEU A 1 80 ? 0.207 3.435 -0.672 1.00 96.50 80 LEU A C 1
ATOM 626 O O . LEU A 1 80 ? -0.899 2.930 -0.534 1.00 96.50 80 LEU A O 1
ATOM 630 N N . ASP A 1 81 ? 0.479 4.340 -1.624 1.00 94.50 81 ASP A N 1
ATOM 631 C CA . ASP A 1 81 ? -0.499 4.731 -2.658 1.00 94.50 81 ASP A CA 1
ATOM 632 C C . ASP A 1 81 ? -0.976 3.496 -3.451 1.00 94.50 81 ASP A C 1
ATOM 634 O O . ASP A 1 81 ? -2.171 3.205 -3.493 1.00 94.50 81 ASP A O 1
ATOM 638 N N . ILE A 1 82 ? -0.031 2.708 -3.983 1.00 94.75 82 ILE A N 1
ATOM 639 C CA . ILE A 1 82 ? -0.312 1.492 -4.772 1.00 94.75 82 ILE A CA 1
ATOM 640 C C . ILE A 1 82 ? -1.118 0.470 -3.960 1.00 94.75 82 ILE A C 1
ATOM 642 O O . ILE A 1 82 ? -2.076 -0.120 -4.462 1.00 94.75 82 ILE A O 1
ATOM 646 N N . ILE A 1 83 ? -0.739 0.251 -2.698 1.00 96.69 83 ILE A N 1
ATOM 647 C CA . ILE A 1 83 ? -1.452 -0.678 -1.817 1.00 96.69 83 ILE A CA 1
ATOM 648 C C . ILE A 1 83 ? -2.855 -0.145 -1.508 1.00 96.69 83 ILE A C 1
ATOM 650 O O . ILE A 1 83 ? -3.802 -0.922 -1.555 1.00 96.69 83 ILE A O 1
ATOM 654 N N . SER A 1 84 ? -3.022 1.153 -1.240 1.00 95.94 84 SER A N 1
ATOM 655 C CA . SER A 1 84 ? -4.336 1.767 -1.003 1.00 95.94 84 SER A CA 1
ATOM 656 C C . SER A 1 84 ? -5.277 1.626 -2.201 1.00 95.94 84 SER A C 1
ATOM 658 O O . SER A 1 84 ? -6.453 1.305 -2.016 1.00 95.94 84 SER A O 1
ATOM 660 N N . ASP A 1 85 ? -4.774 1.811 -3.423 1.00 93.75 85 ASP A N 1
ATOM 661 C CA . ASP A 1 85 ? -5.565 1.609 -4.640 1.00 93.75 85 ASP A CA 1
ATOM 662 C C . ASP A 1 85 ? -5.967 0.143 -4.810 1.00 93.75 85 ASP A C 1
ATOM 664 O O . ASP A 1 85 ? -7.140 -0.152 -5.038 1.00 93.75 85 ASP A O 1
ATOM 668 N N . TYR A 1 86 ? -5.030 -0.785 -4.599 1.00 95.19 86 TYR A N 1
ATOM 669 C CA . TYR A 1 86 ? -5.325 -2.216 -4.567 1.00 95.19 86 TYR A CA 1
ATOM 670 C C . TYR A 1 86 ? -6.413 -2.567 -3.536 1.00 95.19 86 TYR A C 1
ATOM 672 O O . TYR A 1 86 ? -7.358 -3.286 -3.862 1.00 95.19 86 TYR A O 1
ATOM 680 N N . MET A 1 87 ? -6.309 -2.046 -2.308 1.00 96.06 87 MET A N 1
ATOM 681 C CA . MET A 1 87 ? -7.287 -2.301 -1.247 1.00 96.06 87 MET A CA 1
ATOM 682 C C . MET A 1 87 ? -8.672 -1.786 -1.646 1.00 96.06 87 MET A C 1
ATOM 684 O O . MET A 1 87 ? -9.652 -2.505 -1.473 1.00 96.06 87 MET A O 1
ATOM 688 N N . ARG A 1 88 ? -8.754 -0.583 -2.235 1.00 95.00 88 ARG A N 1
ATOM 689 C CA . ARG A 1 88 ? -10.012 -0.002 -2.728 1.00 95.00 88 ARG A CA 1
ATOM 690 C C . ARG A 1 88 ? -10.639 -0.870 -3.819 1.00 95.00 88 ARG A C 1
ATOM 692 O O . ARG A 1 88 ? -11.812 -1.208 -3.713 1.00 95.00 88 ARG A O 1
ATOM 699 N N . LEU A 1 89 ? -9.849 -1.272 -4.815 1.00 92.69 89 LEU A N 1
ATOM 700 C CA . LEU A 1 89 ? -10.304 -2.102 -5.933 1.00 92.69 89 LEU A CA 1
ATOM 701 C C . LEU A 1 89 ? -10.763 -3.501 -5.489 1.00 92.69 89 LEU A C 1
ATOM 703 O O . LEU A 1 89 ? -11.677 -4.068 -6.074 1.00 92.69 89 LEU A O 1
ATOM 707 N N . ARG A 1 90 ? -10.149 -4.067 -4.442 1.00 92.56 90 ARG A N 1
ATOM 708 C CA . ARG A 1 90 ? -10.547 -5.361 -3.859 1.00 92.56 90 ARG A CA 1
ATOM 709 C C . ARG A 1 90 ? -11.616 -5.255 -2.765 1.00 92.56 90 ARG A C 1
ATOM 711 O O . ARG A 1 90 ? -12.010 -6.284 -2.224 1.00 92.56 90 ARG A O 1
ATOM 718 N N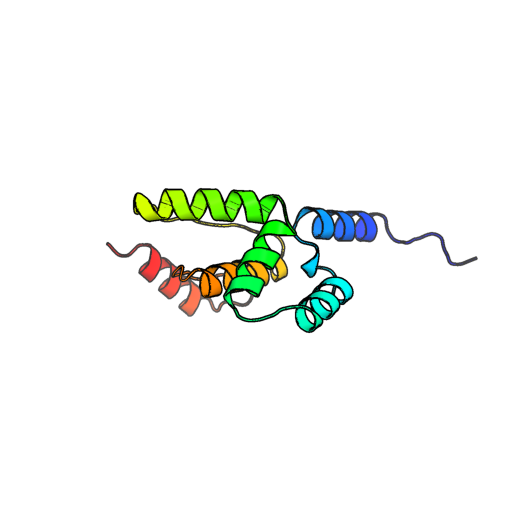 . GLY A 1 91 ? -12.074 -4.048 -2.427 1.00 93.56 91 GLY A N 1
ATOM 719 C CA . GLY A 1 91 ? -13.091 -3.828 -1.395 1.00 93.56 91 GLY A CA 1
ATOM 720 C C . GLY A 1 91 ? -12.599 -4.014 0.047 1.00 93.56 91 GLY A C 1
ATOM 721 O O . GLY A 1 91 ? -13.411 -4.207 0.950 1.00 93.56 91 GLY A O 1
ATOM 722 N N . PHE A 1 92 ? -11.289 -3.955 0.296 1.00 95.50 92 PHE A N 1
ATOM 723 C CA . PHE A 1 92 ? -10.738 -3.986 1.649 1.00 95.50 92 PHE A CA 1
ATOM 724 C C . PHE A 1 92 ? -10.850 -2.613 2.319 1.00 95.50 92 PHE A C 1
ATOM 726 O O . PHE A 1 92 ? -10.273 -1.616 1.864 1.00 95.50 92 PHE A O 1
ATOM 733 N N . GLN A 1 93 ? -11.537 -2.578 3.462 1.00 94.94 93 GLN A N 1
ATOM 734 C CA . GLN A 1 93 ? -11.482 -1.431 4.361 1.00 94.94 93 GLN A CA 1
ATOM 735 C C . GLN A 1 93 ? -10.066 -1.291 4.918 1.00 94.94 93 GLN A C 1
ATOM 737 O O . GLN A 1 93 ? -9.473 -2.253 5.406 1.00 94.94 93 GLN A O 1
ATOM 742 N N . HIS A 1 94 ? -9.508 -0.089 4.820 1.00 96.19 94 HIS A N 1
ATOM 743 C CA . HIS A 1 94 ? -8.150 0.180 5.260 1.00 96.19 94 HIS A CA 1
ATOM 744 C C . HIS A 1 94 ? -8.008 1.622 5.738 1.00 96.19 94 HIS A C 1
ATOM 746 O O . HIS A 1 94 ? -8.774 2.505 5.356 1.00 96.19 94 HIS A O 1
ATOM 752 N N . GLN A 1 95 ? -6.983 1.848 6.552 1.00 95.38 95 GLN A N 1
ATOM 753 C CA . GLN A 1 95 ? -6.549 3.169 6.982 1.00 95.38 95 GLN A CA 1
ATOM 754 C C . GLN A 1 95 ? -5.079 3.341 6.621 1.00 95.38 95 GLN A C 1
ATOM 756 O O . GLN A 1 95 ? -4.302 2.385 6.678 1.00 95.38 95 GLN A O 1
ATOM 761 N N . ARG A 1 96 ? -4.694 4.560 6.250 1.00 95.38 96 ARG A N 1
ATOM 762 C CA . ARG A 1 96 ? -3.319 4.895 5.890 1.00 95.38 96 ARG A CA 1
ATOM 763 C C . ARG A 1 96 ? -2.770 5.943 6.837 1.00 95.38 96 ARG A C 1
ATOM 765 O O . ARG A 1 96 ? -3.408 6.961 7.078 1.00 95.38 96 ARG A O 1
ATOM 772 N N . LEU A 1 97 ? -1.547 5.702 7.294 1.00 95.69 97 LEU A N 1
ATOM 773 C CA . LEU A 1 97 ? -0.762 6.638 8.082 1.00 95.69 97 LEU A CA 1
ATOM 774 C C . LEU A 1 97 ? 0.593 6.837 7.409 1.00 95.69 97 LEU A C 1
ATOM 776 O O . LEU A 1 97 ? 1.296 5.866 7.131 1.00 95.69 97 LEU A O 1
ATOM 780 N N . ASP A 1 98 ? 0.968 8.089 7.179 1.00 95.19 98 ASP A N 1
ATOM 781 C CA . ASP A 1 98 ? 2.312 8.453 6.737 1.00 95.19 98 ASP A CA 1
ATOM 782 C C . ASP A 1 98 ? 2.781 9.766 7.393 1.00 95.19 98 ASP A C 1
ATOM 784 O O . ASP A 1 98 ? 2.179 10.270 8.352 1.00 95.19 98 ASP A O 1
ATOM 788 N N . GLY A 1 99 ? 3.921 10.284 6.930 1.00 93.00 99 GLY A N 1
ATOM 789 C CA . GLY A 1 99 ? 4.535 11.495 7.477 1.00 93.00 99 GLY A CA 1
ATOM 790 C C . GLY A 1 99 ? 3.694 12.761 7.290 1.00 93.00 99 GLY A C 1
ATOM 791 O O . GLY A 1 99 ? 3.906 13.724 8.020 1.00 93.00 99 GLY A O 1
ATOM 792 N N . SER A 1 100 ? 2.735 12.755 6.361 1.00 93.12 100 SER A N 1
ATOM 793 C CA . SER A 1 100 ? 1.831 13.883 6.121 1.00 93.12 100 SER A CA 1
ATOM 794 C C . SER A 1 100 ? 0.583 13.857 7.006 1.00 93.12 100 SER A C 1
ATOM 796 O O . SER A 1 100 ? -0.088 14.878 7.137 1.00 93.12 100 SER A O 1
ATOM 798 N N . THR A 1 101 ? 0.274 12.724 7.651 1.00 93.44 101 THR A N 1
ATOM 799 C CA . THR A 1 101 ? -0.914 12.596 8.502 1.00 93.44 101 THR A CA 1
ATOM 800 C C . THR A 1 101 ? -0.786 13.468 9.763 1.00 93.44 101 THR A C 1
ATOM 802 O O . THR A 1 101 ? 0.126 13.233 10.568 1.00 93.44 101 THR A O 1
ATOM 805 N N . PRO A 1 102 ? -1.706 14.426 10.000 1.00 96.44 102 PRO A N 1
ATOM 806 C CA . PRO A 1 102 ? -1.728 15.236 11.215 1.00 96.44 102 PRO A CA 1
ATOM 807 C C . PRO A 1 102 ? -1.818 14.385 12.484 1.00 96.44 102 PRO A C 1
ATOM 809 O O . PRO A 1 102 ? -2.486 13.351 12.505 1.00 96.44 102 PRO A O 1
ATOM 812 N N . ALA A 1 103 ? -1.199 14.848 13.576 1.00 96.38 103 ALA A N 1
ATOM 813 C CA . ALA A 1 103 ? -1.140 14.096 14.832 1.00 96.38 103 ALA A CA 1
ATOM 814 C C . ALA A 1 103 ? -2.530 13.704 15.359 1.00 96.38 103 ALA A C 1
ATOM 816 O O . ALA A 1 103 ? -2.723 12.561 15.764 1.00 96.38 103 ALA A O 1
ATOM 817 N N . GLN A 1 104 ? -3.509 14.611 15.308 1.00 96.69 104 GLN A N 1
ATOM 818 C CA . GLN A 1 104 ? -4.875 14.328 15.758 1.00 96.69 104 GLN A CA 1
ATOM 819 C C . GLN A 1 104 ? -5.552 13.243 14.906 1.00 96.69 104 GLN A C 1
ATOM 821 O O . GLN A 1 104 ? -6.112 12.298 15.453 1.00 96.69 104 GLN A O 1
ATOM 826 N N . GLN A 1 105 ? -5.442 13.332 13.576 1.00 95.50 105 GLN A N 1
ATOM 827 C CA . GLN A 1 105 ? -5.996 12.323 12.663 1.00 95.50 105 GLN A CA 1
ATOM 828 C C . GLN A 1 105 ? -5.318 10.962 12.846 1.00 95.50 105 GLN A C 1
ATOM 830 O O . GLN A 1 105 ? -5.981 9.931 12.818 1.00 95.50 105 GLN A O 1
ATOM 835 N N . ARG A 1 106 ? -4.002 10.952 13.097 1.00 96.44 106 ARG A N 1
ATOM 836 C CA . ARG A 1 106 ? -3.256 9.729 13.411 1.00 96.44 106 ARG A CA 1
ATOM 837 C C . ARG A 1 106 ? -3.806 9.039 14.660 1.00 96.44 106 ARG A C 1
ATOM 839 O O . ARG A 1 106 ? -4.023 7.833 14.613 1.00 96.44 106 ARG A O 1
ATOM 846 N N . HIS A 1 107 ? -4.041 9.784 15.743 1.00 95.56 107 HIS A N 1
ATOM 847 C CA . HIS A 1 107 ? -4.611 9.220 16.972 1.00 95.56 107 HIS A CA 1
ATOM 848 C C . HIS A 1 107 ? -6.009 8.645 16.727 1.00 95.56 107 HIS A C 1
ATOM 850 O O . HIS A 1 107 ? -6.250 7.495 17.074 1.00 95.56 107 HIS A O 1
ATOM 856 N N . GLN A 1 108 ? -6.884 9.386 16.042 1.00 96.19 108 GLN A N 1
ATOM 857 C CA . GLN A 1 108 ? -8.237 8.916 15.714 1.00 96.19 108 GLN A CA 1
ATOM 858 C C . GLN A 1 108 ? -8.222 7.630 14.878 1.00 96.19 108 GLN A C 1
ATOM 860 O O . GLN A 1 108 ? -8.974 6.699 15.155 1.00 96.19 108 GLN A O 1
ATOM 865 N N . ALA A 1 109 ? -7.338 7.547 13.882 1.00 94.62 109 ALA A N 1
ATOM 866 C CA . ALA A 1 109 ? -7.202 6.356 13.050 1.00 94.62 109 ALA A CA 1
ATOM 867 C C . ALA A 1 109 ? -6.709 5.134 13.848 1.00 94.62 109 ALA A C 1
ATOM 869 O O . ALA A 1 109 ? -7.186 4.012 13.650 1.00 94.62 109 ALA A O 1
ATOM 870 N N . MET A 1 110 ? -5.770 5.353 14.776 1.00 94.31 110 MET A N 1
ATOM 871 C CA . MET A 1 110 ? -5.277 4.315 15.687 1.00 94.31 110 MET A CA 1
ATOM 872 C C . MET A 1 110 ? -6.371 3.836 16.645 1.00 94.31 110 MET A C 1
ATOM 874 O O . MET A 1 110 ? -6.538 2.630 16.813 1.00 94.31 110 MET A O 1
ATOM 878 N N . GLU A 1 111 ? -7.138 4.752 17.238 1.00 96.12 111 GLU A N 1
ATOM 879 C CA . GLU A 1 111 ? -8.276 4.411 18.098 1.00 96.12 111 GL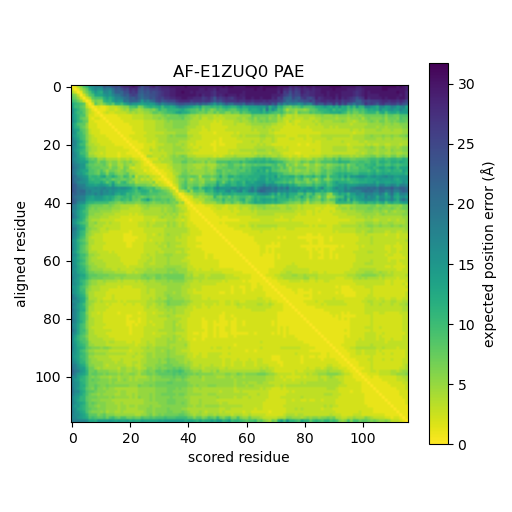U A CA 1
ATOM 880 C C . GLU A 1 111 ? -9.337 3.624 17.329 1.00 96.12 111 GLU A C 1
ATOM 882 O O . GLU A 1 111 ? -9.767 2.572 17.795 1.00 96.12 111 GLU A O 1
ATOM 887 N N . HIS A 1 112 ? -9.692 4.064 16.118 1.00 95.31 112 HIS A N 1
ATOM 888 C CA . HIS A 1 112 ? -10.650 3.356 15.272 1.00 95.31 112 HIS A CA 1
ATOM 889 C C . HIS A 1 112 ? -10.180 1.935 14.928 1.00 95.31 112 HIS A C 1
ATOM 891 O O . HIS A 1 112 ? -10.970 0.997 14.973 1.00 95.31 112 HIS A O 1
ATOM 897 N N . PHE A 1 113 ? -8.890 1.747 14.628 1.00 94.25 113 PHE A N 1
ATOM 898 C CA . PHE A 1 113 ? -8.344 0.418 14.334 1.00 94.25 113 PHE A CA 1
ATOM 899 C C . PHE A 1 113 ? -8.327 -0.510 15.559 1.00 94.25 113 PHE A C 1
ATOM 901 O O . PHE A 1 113 ? -8.495 -1.724 15.411 1.00 94.25 113 PHE A O 1
ATOM 908 N N . ASN A 1 114 ? -8.116 0.052 16.753 1.00 93.31 114 ASN A N 1
ATOM 909 C CA . ASN A 1 114 ? -8.036 -0.678 18.021 1.00 93.31 114 ASN A CA 1
ATOM 910 C C . ASN A 1 114 ? -9.392 -0.842 18.723 1.00 93.31 114 ASN A C 1
ATOM 912 O O . ASN A 1 114 ? -9.450 -1.528 19.744 1.00 93.31 114 ASN A O 1
ATOM 916 N N . ALA A 1 115 ? -10.458 -0.234 18.197 1.00 93.12 115 ALA A N 1
ATOM 917 C CA . ALA A 1 115 ? -11.808 -0.389 18.715 1.00 93.12 115 ALA A CA 1
ATOM 918 C C . ALA A 1 115 ? -12.210 -1.884 18.779 1.00 93.12 115 ALA A C 1
ATOM 920 O O . ALA A 1 115 ? -11.694 -2.694 17.987 1.00 93.12 115 ALA A O 1
ATOM 921 N N . PRO A 1 116 ? -13.054 -2.255 19.763 1.00 82.75 116 PRO A N 1
ATOM 922 C CA . PRO A 1 116 ? -13.475 -3.635 19.992 1.00 82.75 116 PRO A CA 1
ATOM 923 C C . PRO A 1 116 ? -14.244 -4.230 18.810 1.00 82.75 116 PRO A C 1
ATOM 925 O O . PRO A 1 116 ? -15.044 -3.499 18.185 1.00 82.75 116 PRO A O 1
#

Organism: Chlorella variabilis (NCBI:txid554065)

Mean predicted aligned error: 5.91 Å

Nearest PDB structures (foldseek):
  9gd3-assembly1_W  TM=9.013E-01  e=7.393E-07  Saccharomyces cerevisiae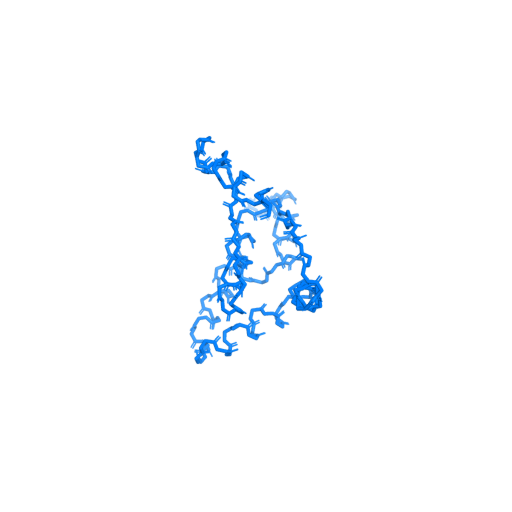 S288C
  5jxt-assembly1_C  TM=8.637E-01  e=2.706E-06  Thermothelomyces thermophilus ATCC 42464
  5jxt-assembly1_I  TM=8.862E-01  e=4.169E-06  Thermothelomyces thermophilus ATCC 42464
  5jxt-assembly1_K  TM=9.017E-01  e=1.053E-05  Thermothelomyces thermophilus ATCC 42464
  7otq-assembly1_K  TM=8.529E-01  e=2.078E-05  Homo sapiens

Sequence (116 aa):
GARSQLSLLNIITELKKCCNHPFLFQSAEEEYRLRAGGDDDVATRLVVTSGKMVLLDKLLRRLAVTGHRVLVFSQMVRVLDIISDYMRLRGFQHQRLDGSTPAQQRHQAMEHFNAP

Secondary structure (DSSP, 8-state):
-------HHHHHHHHHHHTT-GGGSHHHHHHHHHH--SHHHHHHHHHHT-HHHHHHHHHHHHHHHTT-------S-HHHHHHHHHHHHHTT-------TTS-HHHHHHHHHHHH--

Solvent-accessible surface area (backbone atoms only — not comparable to full-atom values): 7183 Å² total; per-residue (Å²): 140,91,82,85,69,83,43,68,69,56,54,54,51,53,51,53,34,58,75,57,31,54,65,72,39,67,70,54,39,52,60,44,63,77,66,50,70,60,69,73,52,42,42,51,51,62,25,74,66,16,74,61,39,45,49,48,54,56,49,50,58,57,35,52,77,73,68,57,88,85,88,85,86,72,96,44,68,72,55,52,54,55,50,50,52,46,30,56,67,71,68,48,88,82,85,87,84,58,94,83,54,52,72,69,58,48,51,53,53,51,50,64,73,67,52,132